Protein AF-A0A9W8N4B7-F1 (afdb_monomer)

Sequence (100 aa):
MTPFAGEGVNLALSDALDLAHAIIQAWDVTIATDSKDQPDDKRRMFKRTLDPLIQHTEKDMIARAEEPAQEAWDNLQVFIGEDAAKKAAVLYQGWYPQPV

Mean predicted aligned error: 6.84 Å

Secondary structure (DSSP, 8-state):
--GGG-THHHHHHHHHHHHHHHHHHHHHHHHHS-TTS-HHHHHHHHHHHHHHHHHHHHHHHHHHHHHHHHHHHHHHHHHTSTTHHHHHHHHHHTTSPPP-

Radius of gyration: 23.15 Å; Cα contacts (8 Å, |Δi|>4): 52; chains: 1; bounding box: 60×27×55 Å

Structure (mmCIF, N/CA/C/O backbone):
data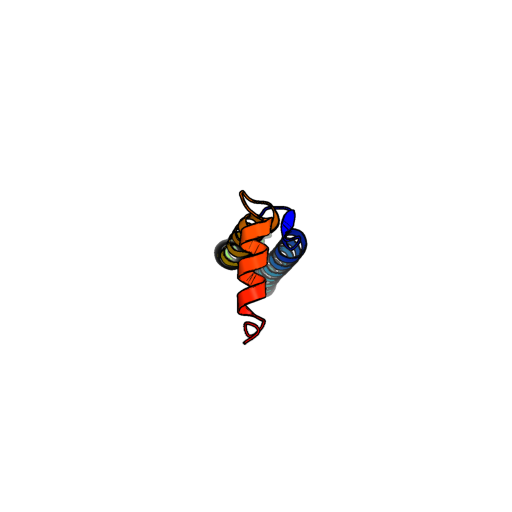_AF-A0A9W8N4B7-F1
#
_entry.id   AF-A0A9W8N4B7-F1
#
loop_
_atom_site.group_PDB
_atom_site.id
_atom_site.type_symbol
_atom_site.label_atom_id
_atom_site.label_alt_id
_atom_site.label_comp_id
_atom_site.label_asym_id
_atom_site.label_entity_id
_atom_site.label_seq_id
_atom_site.pdbx_PDB_ins_code
_atom_site.Cartn_x
_atom_site.Cartn_y
_atom_site.Cartn_z
_atom_site.occupancy
_atom_site.B_iso_or_equiv
_atom_site.auth_seq_id
_atom_site.auth_comp_id
_atom_site.auth_asym_id
_atom_site.auth_atom_id
_atom_site.pdbx_PDB_model_num
ATOM 1 N N . MET A 1 1 ? -4.758 4.174 7.940 1.00 67.75 1 MET A N 1
ATOM 2 C CA . MET A 1 1 ? -5.420 3.222 8.860 1.00 67.75 1 MET A CA 1
ATOM 3 C C . MET A 1 1 ? -5.037 3.519 10.298 1.00 67.75 1 MET A C 1
ATOM 5 O O . MET A 1 1 ? -3.910 3.943 10.538 1.00 67.75 1 MET A O 1
ATOM 9 N N . THR A 1 2 ? -5.951 3.317 11.246 1.00 69.38 2 THR A N 1
ATOM 10 C CA . THR A 1 2 ? -5.652 3.437 12.682 1.00 69.38 2 THR A CA 1
ATOM 11 C C . THR A 1 2 ? -4.879 2.207 13.176 1.00 69.38 2 THR A C 1
ATOM 13 O O . THR A 1 2 ? -5.182 1.103 12.724 1.00 69.38 2 THR A O 1
ATOM 16 N N . PRO A 1 3 ? -3.945 2.340 14.138 1.00 71.00 3 PRO A N 1
ATOM 17 C CA . PRO A 1 3 ? -3.156 1.209 14.646 1.00 71.00 3 PRO A CA 1
ATOM 18 C C . PRO A 1 3 ? -4.001 0.135 15.353 1.00 71.00 3 PRO A C 1
ATOM 20 O O . PRO A 1 3 ? -3.509 -0.960 15.588 1.00 71.00 3 PRO A O 1
ATOM 23 N N . PHE A 1 4 ? -5.268 0.435 15.656 1.00 70.88 4 PHE A N 1
ATOM 24 C CA . PHE A 1 4 ? -6.215 -0.459 16.319 1.00 70.88 4 PHE A CA 1
ATOM 25 C C . PHE A 1 4 ? -6.410 -1.812 15.612 1.00 70.88 4 PHE A C 1
ATOM 27 O O . PHE A 1 4 ? -6.433 -2.834 16.287 1.00 70.88 4 PHE A O 1
ATOM 34 N N . ALA A 1 5 ? -6.501 -1.834 14.277 1.00 71.06 5 ALA A N 1
ATOM 35 C CA . ALA A 1 5 ? -6.682 -3.075 13.514 1.00 71.06 5 ALA A CA 1
ATOM 36 C C . ALA A 1 5 ? -5.360 -3.788 13.173 1.00 71.06 5 ALA A C 1
ATOM 38 O O . ALA A 1 5 ? -5.366 -4.947 12.787 1.00 71.06 5 ALA A O 1
ATOM 39 N N . GLY A 1 6 ? -4.211 -3.120 13.328 1.00 70.31 6 GLY A N 1
ATOM 40 C CA . GLY A 1 6 ? -2.892 -3.761 13.248 1.00 70.31 6 GLY A CA 1
ATOM 41 C C . GLY A 1 6 ? -2.391 -4.188 11.858 1.00 70.31 6 GLY A C 1
ATOM 42 O O . GLY A 1 6 ? -1.233 -4.576 11.748 1.00 70.31 6 GLY A O 1
ATOM 43 N N . GLU A 1 7 ? -3.175 -4.065 10.784 1.00 85.56 7 GLU A N 1
ATOM 44 C CA . GLU A 1 7 ? -2.793 -4.609 9.463 1.00 85.56 7 GLU A CA 1
ATOM 45 C C . GLU A 1 7 ? -1.941 -3.676 8.585 1.00 85.56 7 GLU A C 1
ATOM 47 O O . GLU A 1 7 ? -1.540 -4.036 7.480 1.00 85.56 7 GLU A O 1
ATOM 52 N N . GLY A 1 8 ? -1.612 -2.473 9.065 1.00 89.75 8 GLY A N 1
ATOM 53 C CA . GLY A 1 8 ? -0.886 -1.477 8.266 1.00 89.75 8 GLY A CA 1
ATOM 54 C C . GLY A 1 8 ? 0.497 -1.941 7.791 1.00 89.75 8 GLY A C 1
ATOM 55 O O . GLY A 1 8 ? 0.902 -1.611 6.680 1.00 89.75 8 GLY A O 1
ATOM 56 N N . VAL A 1 9 ? 1.208 -2.735 8.600 1.00 92.06 9 VAL A N 1
ATOM 57 C CA . VAL A 1 9 ? 2.507 -3.309 8.205 1.00 92.06 9 VAL A CA 1
ATOM 58 C C . VAL A 1 9 ? 2.328 -4.341 7.093 1.00 92.06 9 VAL A C 1
ATOM 60 O O . VAL A 1 9 ? 3.117 -4.364 6.153 1.00 92.06 9 VAL A O 1
ATOM 63 N N . ASN A 1 10 ? 1.280 -5.159 7.167 1.00 92.06 10 ASN A N 1
ATOM 64 C CA . ASN A 1 10 ? 1.008 -6.189 6.170 1.00 92.06 10 ASN A CA 1
ATOM 65 C C . ASN A 1 10 ? 0.684 -5.557 4.813 1.00 92.06 10 ASN A C 1
ATOM 67 O O . ASN A 1 10 ? 1.246 -5.979 3.803 1.00 92.06 10 ASN A O 1
ATOM 71 N N . LEU A 1 11 ? -0.146 -4.506 4.798 1.00 93.19 11 LEU A N 1
ATOM 72 C CA . LEU A 1 11 ? -0.423 -3.752 3.573 1.00 93.19 11 LEU A CA 1
ATOM 73 C C . LEU A 1 11 ? 0.853 -3.128 3.002 1.00 93.19 11 LEU A C 1
ATOM 75 O O . LEU A 1 11 ? 1.153 -3.333 1.832 1.00 93.19 11 LEU A O 1
ATOM 79 N N . ALA A 1 12 ? 1.667 -2.480 3.841 1.00 93.25 12 ALA A N 1
ATOM 80 C CA . ALA A 1 12 ? 2.919 -1.872 3.393 1.00 93.25 12 ALA A CA 1
ATOM 81 C C . ALA A 1 12 ? 3.907 -2.894 2.797 1.00 93.25 12 ALA A C 1
ATOM 83 O O . ALA A 1 12 ? 4.604 -2.590 1.829 1.00 93.25 12 ALA A O 1
ATOM 84 N N . LEU A 1 13 ? 3.971 -4.112 3.348 1.00 96.19 13 LEU A N 1
ATOM 85 C CA . LEU A 1 13 ? 4.777 -5.198 2.781 1.00 96.19 13 LEU A CA 1
ATOM 86 C C . LEU A 1 13 ? 4.227 -5.680 1.432 1.00 96.19 13 LEU A C 1
ATOM 88 O O . LEU A 1 13 ? 5.014 -5.972 0.532 1.00 96.19 13 LEU A O 1
ATOM 92 N N . SER A 1 14 ? 2.901 -5.730 1.274 1.00 95.31 14 SER A N 1
ATOM 93 C CA . SER A 1 14 ? 2.264 -6.039 -0.011 1.00 95.31 14 SER A CA 1
ATOM 94 C C . SER A 1 14 ? 2.57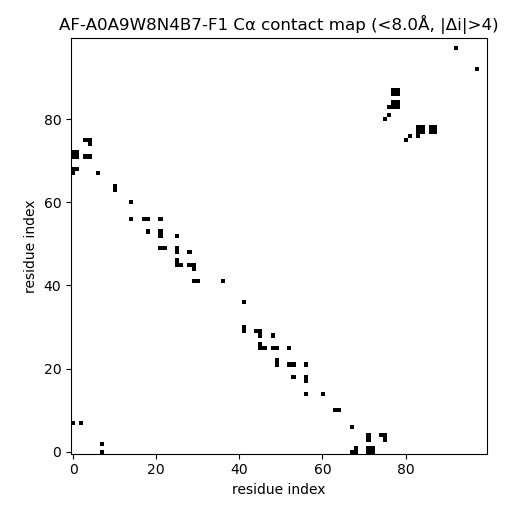4 -4.970 -1.061 1.00 95.31 14 SER A C 1
ATOM 96 O O . SER A 1 14 ? 2.947 -5.305 -2.181 1.00 95.31 14 SER A O 1
ATOM 98 N N . ASP A 1 15 ? 2.489 -3.691 -0.697 1.00 96.06 15 ASP A N 1
ATOM 99 C CA . ASP A 1 15 ? 2.763 -2.583 -1.616 1.00 96.06 15 ASP A CA 1
ATOM 100 C C . ASP A 1 15 ? 4.242 -2.544 -2.031 1.00 96.06 15 ASP A C 1
ATOM 102 O O . ASP A 1 15 ? 4.570 -2.295 -3.193 1.00 96.06 15 ASP A O 1
ATOM 106 N N . ALA A 1 16 ? 5.152 -2.861 -1.103 1.00 97.50 16 ALA A N 1
ATOM 107 C CA . ALA A 1 16 ? 6.574 -2.995 -1.403 1.00 97.50 16 ALA A CA 1
ATOM 108 C C . ALA A 1 16 ? 6.858 -4.138 -2.393 1.00 97.50 16 ALA A C 1
ATOM 110 O O . ALA A 1 16 ? 7.718 -3.989 -3.265 1.00 97.50 16 ALA A O 1
ATOM 111 N N . LEU A 1 17 ? 6.142 -5.262 -2.276 1.00 97.81 17 LEU A N 1
ATOM 112 C CA . LEU A 1 17 ? 6.261 -6.388 -3.202 1.00 97.81 17 LEU A CA 1
ATOM 113 C C . LEU A 1 17 ? 5.773 -6.015 -4.608 1.00 97.81 17 LEU A C 1
ATOM 115 O O . LEU A 1 17 ? 6.477 -6.273 -5.585 1.00 97.81 17 LEU A O 1
ATOM 119 N N . ASP A 1 18 ? 4.617 -5.362 -4.713 1.00 97.69 18 ASP A N 1
ATOM 120 C CA . ASP A 1 18 ? 4.052 -4.955 -6.003 1.00 97.69 18 ASP A CA 1
ATOM 121 C C . ASP A 1 18 ? 4.945 -3.924 -6.709 1.00 97.69 18 ASP A C 1
ATOM 123 O O . ASP A 1 18 ? 5.217 -4.042 -7.908 1.00 97.69 18 ASP A O 1
ATOM 127 N N . LEU A 1 19 ? 5.499 -2.966 -5.959 1.00 98.12 19 LEU A N 1
ATOM 128 C CA . LEU A 1 19 ? 6.473 -2.015 -6.491 1.00 98.12 19 LEU A CA 1
ATOM 129 C C . LEU A 1 19 ? 7.762 -2.711 -6.956 1.00 98.12 19 LEU A C 1
ATOM 131 O O . LEU A 1 19 ? 8.304 -2.372 -8.011 1.00 98.12 19 LEU A O 1
ATOM 135 N N . ALA A 1 20 ? 8.262 -3.693 -6.200 1.00 98.38 20 ALA A N 1
ATOM 136 C CA . ALA A 1 20 ? 9.442 -4.456 -6.595 1.00 98.38 20 ALA A CA 1
ATOM 137 C C . ALA A 1 20 ? 9.207 -5.213 -7.913 1.00 98.38 20 ALA A C 1
ATOM 139 O O . ALA A 1 20 ? 10.065 -5.176 -8.797 1.00 98.38 20 ALA A O 1
ATOM 140 N N . HIS A 1 21 ? 8.035 -5.831 -8.086 1.00 98.38 21 HIS A N 1
ATOM 141 C CA . HIS A 1 21 ? 7.659 -6.477 -9.345 1.00 98.38 21 HIS A CA 1
ATOM 142 C C . HIS A 1 21 ? 7.591 -5.485 -10.513 1.00 98.38 21 HIS A C 1
ATOM 144 O O . HIS A 1 21 ? 8.136 -5.777 -11.577 1.00 98.38 21 HIS A O 1
ATOM 150 N N . ALA A 1 22 ? 7.010 -4.297 -10.315 1.00 98.19 22 ALA A N 1
ATOM 151 C CA . ALA A 1 22 ? 6.972 -3.249 -11.338 1.00 98.19 22 ALA A CA 1
ATOM 152 C C . ALA A 1 22 ? 8.382 -2.808 -11.778 1.00 98.19 22 ALA A C 1
ATOM 154 O O . ALA A 1 22 ? 8.648 -2.635 -12.971 1.00 98.19 22 ALA A O 1
ATOM 155 N N . ILE A 1 23 ? 9.313 -2.669 -10.826 1.00 98.12 23 ILE A N 1
ATOM 156 C CA . ILE A 1 23 ? 10.714 -2.324 -11.108 1.00 98.12 23 ILE A CA 1
ATOM 157 C C . ILE A 1 23 ? 11.407 -3.437 -11.899 1.00 98.12 23 ILE A C 1
ATOM 159 O O . ILE A 1 23 ? 12.069 -3.143 -12.896 1.00 98.12 23 ILE A O 1
ATOM 163 N N . ILE A 1 24 ? 11.252 -4.697 -11.480 1.00 98.06 24 ILE A N 1
ATOM 164 C CA . ILE A 1 24 ? 11.839 -5.858 -12.167 1.00 98.06 24 ILE A CA 1
ATOM 165 C C . ILE A 1 24 ? 11.303 -5.949 -13.597 1.00 98.06 24 ILE A C 1
ATOM 167 O O . ILE A 1 24 ? 12.082 -6.048 -14.539 1.00 98.06 24 ILE A O 1
ATOM 171 N N . GLN A 1 25 ? 9.992 -5.804 -13.784 1.00 97.12 25 GLN A N 1
ATOM 172 C CA . GLN A 1 25 ? 9.372 -5.844 -15.105 1.00 97.12 25 GLN A CA 1
ATOM 173 C C . GLN A 1 25 ? 9.890 -4.727 -16.025 1.00 97.12 25 GLN A C 1
ATOM 175 O O . GLN A 1 25 ? 10.217 -4.979 -17.186 1.00 97.12 25 GLN A O 1
ATOM 180 N N . ALA A 1 26 ? 10.006 -3.492 -15.523 1.00 96.69 26 ALA A N 1
ATOM 181 C CA . ALA A 1 26 ? 10.586 -2.393 -16.294 1.00 96.69 26 ALA A CA 1
ATOM 182 C C . ALA A 1 26 ? 12.060 -2.648 -16.644 1.00 96.69 26 ALA A C 1
ATOM 184 O O . ALA A 1 26 ? 12.524 -2.280 -17.730 1.00 96.69 26 ALA A O 1
ATOM 185 N N . TRP A 1 27 ? 12.801 -3.277 -15.731 1.00 95.56 27 TRP A N 1
ATOM 186 C CA . TRP A 1 27 ? 14.196 -3.640 -15.936 1.00 95.56 27 TRP A CA 1
ATOM 187 C C . TRP A 1 27 ? 14.357 -4.716 -17.011 1.00 95.56 27 TRP A C 1
ATOM 189 O O . TRP A 1 27 ? 15.157 -4.520 -17.925 1.00 95.56 27 TRP A O 1
ATOM 199 N N . ASP A 1 28 ? 13.558 -5.781 -16.967 1.00 94.75 28 ASP A N 1
ATOM 200 C CA . ASP A 1 28 ? 13.597 -6.884 -17.934 1.00 94.75 28 ASP A CA 1
ATOM 201 C C . ASP A 1 28 ? 13.360 -6.393 -19.366 1.00 94.75 28 ASP A C 1
ATOM 203 O O . ASP A 1 28 ? 14.107 -6.741 -20.283 1.00 94.75 28 ASP A O 1
ATOM 207 N N . VAL A 1 29 ? 12.388 -5.494 -19.555 1.00 91.12 29 VAL A N 1
ATOM 208 C CA . VAL A 1 29 ? 12.160 -4.826 -20.847 1.00 91.12 29 VAL A CA 1
ATOM 209 C C . VAL A 1 29 ? 13.374 -3.993 -21.260 1.00 91.12 29 VAL A C 1
ATOM 211 O O . VAL A 1 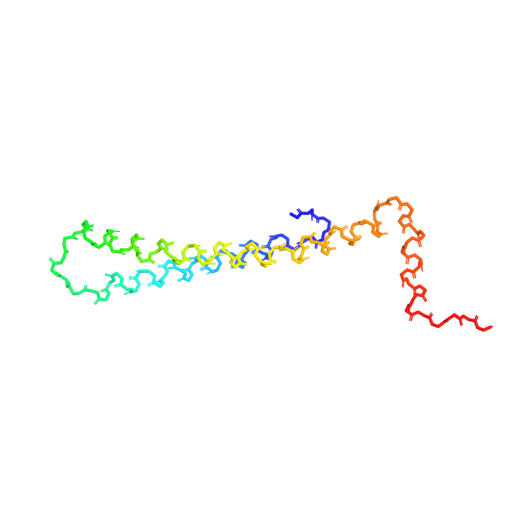29 ? 13.758 -3.985 -22.426 1.00 91.12 29 VAL A O 1
ATOM 214 N N . THR A 1 30 ? 14.003 -3.302 -20.310 1.00 90.19 30 THR A N 1
ATOM 215 C CA . THR A 1 30 ? 15.132 -2.407 -20.589 1.00 90.19 30 THR A CA 1
ATOM 216 C C . THR A 1 30 ? 16.387 -3.162 -21.030 1.00 90.19 30 THR A C 1
ATOM 218 O O . THR A 1 30 ? 17.136 -2.675 -21.880 1.00 90.19 30 THR A O 1
ATOM 221 N N . ILE A 1 31 ? 16.645 -4.336 -20.454 1.00 87.19 31 ILE A N 1
ATOM 222 C CA . ILE A 1 31 ? 17.835 -5.138 -20.769 1.00 87.19 31 ILE A CA 1
ATOM 223 C C . ILE A 1 31 ? 17.643 -6.055 -21.979 1.00 87.19 31 ILE A C 1
ATOM 225 O O . ILE A 1 31 ? 18.637 -6.437 -22.593 1.00 87.19 31 ILE A O 1
ATOM 229 N N . ALA A 1 32 ? 16.397 -6.389 -22.333 1.00 84.50 32 ALA A N 1
ATOM 230 C CA . ALA A 1 32 ? 16.077 -7.199 -23.507 1.00 84.50 32 ALA A CA 1
ATOM 231 C C . ALA A 1 32 ? 16.282 -6.451 -24.840 1.00 84.50 32 ALA A C 1
ATOM 233 O O . ALA A 1 32 ? 16.391 -7.087 -25.889 1.00 84.50 32 ALA A O 1
ATOM 234 N N . THR A 1 33 ? 16.346 -5.117 -24.819 1.00 77.62 33 THR A N 1
ATOM 235 C CA . THR A 1 33 ? 16.566 -4.290 -26.014 1.00 77.62 33 THR A CA 1
ATOM 236 C C . THR A 1 33 ? 18.045 -4.295 -26.425 1.00 77.62 33 THR A C 1
ATOM 238 O O . THR A 1 33 ? 18.940 -4.067 -25.605 1.00 77.62 33 THR A O 1
ATOM 241 N N . ASP A 1 34 ? 18.305 -4.581 -27.704 1.00 70.19 34 ASP A N 1
ATOM 242 C CA . ASP A 1 34 ? 19.635 -4.908 -28.230 1.00 70.19 34 ASP A CA 1
ATOM 243 C C . ASP A 1 34 ? 20.655 -3.748 -28.132 1.00 70.19 34 ASP A C 1
ATOM 245 O O . ASP A 1 34 ? 20.343 -2.563 -28.243 1.00 70.19 34 ASP A O 1
ATOM 249 N N . SER A 1 35 ? 21.918 -4.100 -27.897 1.00 58.47 35 SER A N 1
ATOM 250 C CA . SER A 1 35 ? 22.910 -3.281 -27.177 1.00 58.47 35 SER A CA 1
ATOM 251 C C . SER A 1 35 ? 23.673 -2.235 -28.008 1.00 58.47 35 SER A C 1
ATOM 253 O O . SER A 1 35 ? 24.870 -2.034 -27.799 1.00 58.47 35 SER A O 1
ATOM 255 N N . LYS A 1 36 ? 23.006 -1.531 -28.928 1.00 65.25 36 LYS A N 1
ATOM 256 C CA . LYS A 1 36 ? 23.593 -0.356 -29.616 1.00 65.25 36 LYS A CA 1
ATOM 257 C C . LYS A 1 36 ? 23.179 0.989 -29.012 1.00 65.25 36 LYS A C 1
ATOM 259 O O . LYS A 1 36 ? 23.737 2.018 -29.388 1.00 65.25 36 LYS A O 1
ATOM 264 N N . ASP A 1 37 ? 22.247 0.962 -28.068 1.00 61.06 37 ASP A N 1
ATOM 265 C CA . ASP A 1 37 ? 21.672 2.151 -27.449 1.00 61.06 37 ASP A CA 1
ATOM 266 C C . ASP A 1 37 ? 22.590 2.735 -26.365 1.00 61.06 37 ASP A C 1
ATOM 268 O O . ASP A 1 37 ? 23.161 2.013 -25.539 1.00 61.06 37 ASP A O 1
ATOM 272 N N . GLN A 1 38 ? 22.741 4.062 -26.368 1.00 70.75 38 GLN A N 1
ATOM 273 C CA . GLN A 1 38 ? 23.566 4.780 -25.396 1.00 70.75 38 GLN A CA 1
ATOM 274 C C . GLN A 1 38 ? 22.984 4.622 -23.974 1.00 70.75 38 GLN A C 1
ATOM 276 O O . GLN A 1 38 ? 21.782 4.398 -23.815 1.00 70.75 38 GLN A O 1
ATOM 281 N N . PRO A 1 39 ? 23.787 4.781 -22.903 1.00 73.25 39 PRO A N 1
ATOM 282 C CA . PRO A 1 39 ? 23.299 4.678 -21.520 1.00 73.25 39 PRO A CA 1
ATOM 283 C C . PRO A 1 39 ? 22.059 5.546 -21.221 1.00 73.25 39 PRO A C 1
ATOM 285 O O . PRO A 1 39 ? 21.164 5.127 -20.484 1.00 73.25 39 PRO A O 1
ATOM 288 N N . ASP A 1 40 ? 21.967 6.724 -21.844 1.00 81.62 40 ASP A N 1
ATOM 289 C CA . ASP A 1 40 ? 20.823 7.632 -21.711 1.00 81.62 40 ASP A CA 1
ATOM 290 C C . ASP A 1 40 ? 19.533 7.089 -22.345 1.00 81.62 40 ASP A C 1
ATOM 292 O O . ASP A 1 40 ? 18.438 7.378 -21.855 1.00 81.62 40 ASP A O 1
ATOM 296 N N . ASP A 1 41 ? 19.636 6.272 -23.394 1.00 85.25 41 ASP A N 1
ATOM 297 C CA . ASP A 1 41 ? 18.488 5.638 -24.049 1.00 85.25 41 ASP A CA 1
ATOM 298 C C . ASP A 1 41 ? 17.892 4.540 -23.170 1.00 85.25 41 ASP A C 1
ATOM 300 O O . ASP A 1 41 ? 16.676 4.504 -22.972 1.00 85.25 41 ASP A O 1
ATOM 304 N N . LYS A 1 42 ? 18.741 3.723 -22.531 1.00 85.94 42 LYS A N 1
ATOM 305 C CA . LYS A 1 42 ? 18.291 2.708 -21.566 1.00 85.94 42 LYS A CA 1
ATOM 306 C C . LYS A 1 42 ? 17.610 3.343 -20.358 1.00 85.94 42 LYS A C 1
ATOM 308 O O . LYS A 1 42 ? 16.550 2.885 -19.942 1.00 85.94 42 LYS A O 1
ATOM 313 N N . ARG A 1 43 ? 18.152 4.451 -19.835 1.00 88.88 43 ARG A N 1
ATOM 314 C CA . ARG A 1 43 ? 17.517 5.198 -18.737 1.00 88.88 43 ARG A CA 1
ATOM 315 C C . ARG A 1 43 ? 16.152 5.763 -19.142 1.00 88.88 43 ARG A C 1
ATOM 317 O O . ARG A 1 43 ? 15.199 5.665 -18.368 1.00 88.88 43 ARG A O 1
ATOM 324 N N . ARG A 1 44 ? 16.042 6.352 -20.340 1.00 90.81 44 ARG A N 1
ATOM 325 C CA . ARG A 1 44 ? 14.765 6.865 -20.868 1.00 90.81 44 ARG A CA 1
ATOM 326 C C . ARG A 1 44 ? 13.744 5.749 -21.071 1.00 90.81 44 ARG A C 1
ATOM 328 O O . ARG A 1 44 ? 12.587 5.924 -20.696 1.00 90.81 44 ARG A O 1
ATOM 335 N N . MET A 1 45 ? 14.164 4.616 -21.627 1.00 90.62 45 MET A N 1
ATOM 336 C CA . MET A 1 45 ? 13.309 3.451 -21.848 1.00 90.62 45 MET A CA 1
ATOM 337 C C . MET A 1 45 ? 12.823 2.841 -20.532 1.00 90.62 45 MET A C 1
ATOM 339 O O . MET A 1 45 ? 11.623 2.609 -20.392 1.00 90.62 45 MET A O 1
ATOM 343 N N . PHE A 1 46 ? 13.715 2.659 -19.556 1.00 94.50 46 PHE A N 1
ATOM 344 C CA . PHE A 1 46 ? 13.348 2.189 -18.223 1.00 94.50 46 PHE A CA 1
ATOM 345 C C . PHE A 1 46 ? 12.283 3.086 -17.607 1.00 94.50 46 PHE A C 1
ATOM 347 O O . PHE A 1 46 ? 11.220 2.606 -17.232 1.00 94.50 46 PHE A O 1
ATOM 354 N N . LYS A 1 47 ? 12.520 4.405 -17.588 1.00 95.62 47 LYS A N 1
ATOM 355 C CA . LYS A 1 47 ? 11.552 5.359 -17.040 1.00 95.62 47 LYS A CA 1
ATOM 356 C C . LYS A 1 47 ? 10.209 5.284 -17.773 1.00 95.62 47 LYS A C 1
ATOM 358 O O . LYS A 1 47 ? 9.171 5.199 -17.132 1.00 95.62 47 LYS A O 1
ATOM 363 N N . ARG A 1 48 ? 10.225 5.267 -19.110 1.00 95.12 48 ARG A N 1
ATOM 364 C CA . ARG A 1 48 ? 9.009 5.178 -19.933 1.00 95.12 48 ARG A CA 1
ATOM 365 C C . ARG A 1 48 ? 8.223 3.886 -19.684 1.00 95.12 48 ARG A C 1
ATOM 367 O O . ARG A 1 48 ? 7.003 3.902 -19.800 1.00 95.12 48 ARG A O 1
ATOM 374 N N . THR A 1 49 ? 8.914 2.793 -19.376 1.00 95.88 49 THR A N 1
ATOM 375 C CA . THR A 1 49 ? 8.294 1.497 -19.068 1.00 95.88 49 THR A CA 1
ATOM 376 C C . THR A 1 49 ? 7.777 1.455 -17.632 1.00 95.88 49 THR A C 1
ATOM 378 O O . THR A 1 49 ? 6.695 0.937 -17.388 1.00 95.88 49 THR A O 1
ATOM 381 N N . LEU A 1 50 ? 8.517 2.043 -16.690 1.00 98.00 50 LEU A N 1
ATOM 382 C CA . LEU A 1 50 ? 8.173 2.066 -15.273 1.00 98.00 50 LEU A CA 1
ATOM 383 C C . LEU A 1 50 ? 6.996 3.000 -14.962 1.00 98.00 50 LEU A C 1
ATOM 385 O O . LEU A 1 50 ? 6.152 2.641 -14.150 1.00 98.00 50 LEU A O 1
ATOM 389 N N . ASP A 1 51 ? 6.916 4.171 -15.604 1.00 97.88 51 ASP A N 1
ATOM 390 C CA . ASP A 1 51 ? 5.874 5.177 -15.344 1.00 97.88 51 ASP A CA 1
ATOM 391 C C . ASP A 1 51 ? 4.435 4.585 -15.355 1.00 97.88 51 ASP A C 1
ATOM 393 O O . ASP A 1 51 ? 3.712 4.783 -14.376 1.00 97.88 51 ASP A O 1
ATOM 397 N N . PRO A 1 52 ? 3.982 3.831 -16.383 1.00 97.69 52 PRO A N 1
ATOM 398 C CA . PRO A 1 52 ? 2.648 3.222 -16.366 1.00 97.69 52 PRO A CA 1
ATOM 399 C C . PRO A 1 52 ? 2.503 2.069 -15.360 1.00 97.69 52 PRO A C 1
ATOM 401 O O . PRO A 1 52 ? 1.397 1.836 -14.876 1.00 97.69 52 PRO A O 1
ATOM 404 N N . LEU A 1 53 ? 3.587 1.357 -15.029 1.00 98.12 53 LEU A N 1
ATOM 405 C CA . LEU A 1 53 ? 3.556 0.281 -14.032 1.00 98.12 53 LEU A CA 1
ATOM 406 C C . LEU A 1 53 ? 3.359 0.846 -12.624 1.00 98.12 53 LEU A C 1
ATOM 408 O O . LEU A 1 53 ? 2.518 0.344 -11.889 1.00 98.12 53 LEU A O 1
ATOM 412 N N . ILE A 1 54 ? 4.040 1.947 -12.289 1.00 97.75 54 ILE A N 1
ATOM 413 C CA . ILE A 1 54 ? 3.827 2.665 -11.024 1.00 97.75 54 ILE A CA 1
ATOM 414 C C . ILE A 1 54 ? 2.376 3.130 -10.914 1.00 97.75 54 ILE A C 1
ATOM 416 O O . ILE A 1 54 ? 1.745 2.899 -9.890 1.00 97.75 54 ILE A O 1
ATOM 420 N N . GLN A 1 55 ? 1.815 3.725 -11.972 1.00 97.31 55 GLN A N 1
ATOM 421 C CA . GLN A 1 55 ? 0.414 4.163 -11.955 1.00 97.31 55 GLN A CA 1
ATOM 422 C C . GLN A 1 55 ? -0.563 3.010 -11.706 1.00 97.31 55 GLN A C 1
ATOM 424 O O 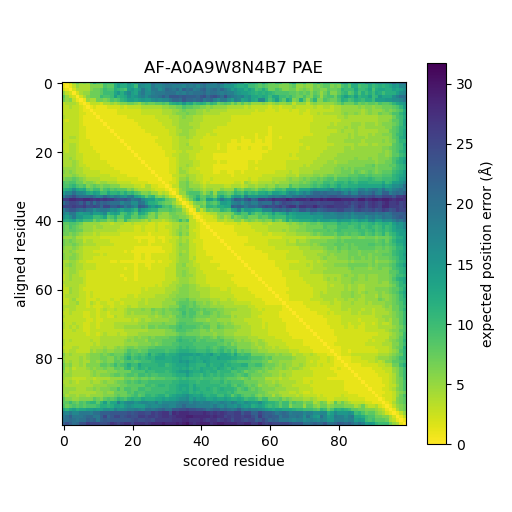. GLN A 1 55 ? -1.627 3.219 -11.126 1.00 97.31 55 GLN A O 1
ATOM 429 N N . HIS A 1 56 ? -0.240 1.806 -12.177 1.00 96.75 56 HIS A N 1
ATOM 430 C CA . HIS A 1 56 ? -1.041 0.624 -11.891 1.00 96.75 56 HIS A CA 1
ATOM 431 C C . HIS A 1 56 ? -0.883 0.188 -10.432 1.00 96.75 56 HIS A C 1
ATOM 433 O O . HIS A 1 56 ? -1.893 0.043 -9.748 1.00 96.75 56 HIS A O 1
ATOM 439 N N . THR A 1 57 ? 0.354 0.082 -9.938 1.00 96.38 57 THR A N 1
ATOM 440 C CA . THR A 1 57 ? 0.645 -0.248 -8.537 1.00 96.38 57 THR A CA 1
ATOM 441 C C . THR A 1 57 ? -0.029 0.727 -7.569 1.00 96.38 57 THR A C 1
ATOM 443 O O . THR A 1 57 ? -0.605 0.300 -6.576 1.00 96.38 57 THR A O 1
ATOM 446 N N . GLU A 1 58 ? -0.022 2.031 -7.859 1.00 96.31 58 GLU A N 1
ATOM 447 C CA . GLU A 1 58 ? -0.682 3.049 -7.032 1.00 96.31 58 GLU A CA 1
ATOM 448 C C . GLU A 1 58 ? -2.202 2.857 -6.973 1.00 96.31 58 GLU A C 1
ATOM 450 O O . GLU A 1 58 ? -2.802 3.003 -5.907 1.00 96.31 58 GLU A O 1
ATOM 455 N N . LYS A 1 59 ? -2.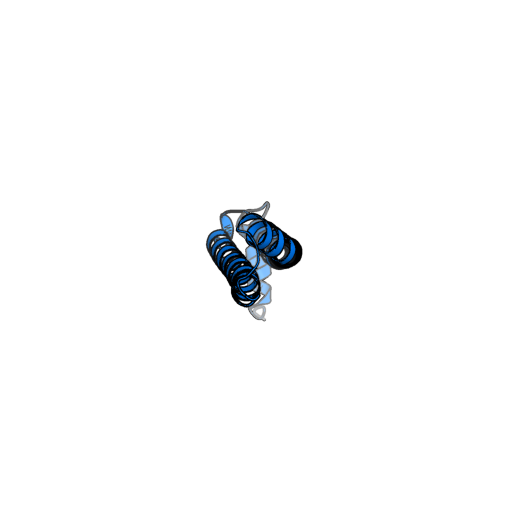838 2.511 -8.099 1.00 96.69 59 LYS A N 1
ATOM 456 C CA . LYS A 1 59 ? -4.280 2.225 -8.131 1.00 96.69 59 LYS A CA 1
ATOM 457 C C . LYS A 1 59 ? -4.621 0.998 -7.296 1.00 96.69 59 LYS A C 1
ATOM 459 O O . LYS A 1 59 ? -5.572 1.049 -6.520 1.00 96.69 59 LYS A O 1
ATOM 464 N N . ASP A 1 60 ? -3.835 -0.063 -7.436 1.00 95.12 60 ASP A N 1
ATOM 465 C CA . ASP A 1 60 ? -4.057 -1.317 -6.719 1.00 95.12 60 ASP A CA 1
ATOM 466 C C . ASP A 1 60 ? -3.818 -1.137 -5.213 1.00 95.12 60 ASP A C 1
ATOM 468 O O . ASP A 1 60 ? -4.617 -1.605 -4.404 1.00 95.12 60 ASP A O 1
ATOM 472 N N . MET A 1 61 ? -2.785 -0.375 -4.832 1.00 94.62 61 MET A N 1
ATOM 473 C CA . MET A 1 61 ? -2.509 0.020 -3.446 1.00 94.62 61 MET A CA 1
ATOM 474 C C . MET A 1 61 ? -3.698 0.759 -2.822 1.00 94.62 61 MET A C 1
ATOM 476 O O . MET A 1 61 ? -4.124 0.421 -1.718 1.00 94.62 61 MET A O 1
ATOM 480 N N . ILE A 1 62 ? -4.252 1.762 -3.514 1.00 92.25 62 ILE A N 1
ATOM 481 C CA . ILE A 1 62 ? -5.392 2.540 -3.005 1.00 92.25 62 ILE A CA 1
ATOM 482 C C . ILE A 1 62 ? -6.626 1.649 -2.852 1.00 92.25 62 ILE A C 1
ATOM 484 O O . ILE A 1 62 ? -7.255 1.673 -1.796 1.00 92.25 62 ILE A O 1
ATOM 488 N N . ALA A 1 63 ? -6.944 0.847 -3.872 1.00 93.50 63 ALA A N 1
ATOM 489 C CA . ALA A 1 63 ? -8.097 -0.049 -3.843 1.00 93.50 63 ALA A CA 1
ATOM 490 C C . ALA A 1 63 ? -7.991 -1.072 -2.701 1.00 93.50 63 ALA A C 1
ATOM 492 O O . ALA A 1 63 ? -8.944 -1.281 -1.957 1.00 93.50 63 ALA A O 1
ATOM 493 N N . ARG A 1 64 ? -6.807 -1.665 -2.511 1.00 92.38 64 ARG A N 1
ATOM 494 C CA . ARG A 1 64 ? -6.542 -2.613 -1.425 1.00 92.38 64 ARG A CA 1
ATOM 495 C C . ARG A 1 64 ? -6.596 -1.966 -0.044 1.00 92.38 64 ARG A C 1
ATOM 497 O O . ARG A 1 64 ? -6.930 -2.648 0.914 1.00 92.38 64 ARG A O 1
ATOM 504 N N . ALA A 1 65 ? -6.245 -0.689 0.087 1.00 91.00 65 ALA A N 1
ATOM 505 C CA . ALA A 1 65 ? -6.254 0.002 1.373 1.00 91.00 65 ALA A CA 1
ATOM 506 C C . ALA A 1 65 ? -7.657 0.436 1.830 1.00 91.00 65 ALA A C 1
ATOM 508 O O . ALA A 1 65 ? -7.832 0.718 3.015 1.00 91.00 65 ALA A O 1
ATOM 509 N N . GLU A 1 66 ? -8.636 0.512 0.925 1.00 91.00 66 GLU A N 1
ATOM 510 C CA . GLU A 1 66 ? -9.974 1.042 1.208 1.00 91.00 66 GLU A CA 1
ATOM 511 C C . GLU A 1 66 ? -10.763 0.156 2.182 1.00 91.00 66 GLU A C 1
ATOM 513 O O . GLU A 1 66 ? -11.161 0.623 3.250 1.00 91.00 66 GLU A O 1
ATOM 518 N N . GLU A 1 67 ? -10.931 -1.126 1.853 1.00 89.88 67 GLU A N 1
ATOM 519 C CA . GLU A 1 67 ? -11.683 -2.081 2.678 1.00 89.88 67 GLU A CA 1
ATOM 520 C C . GLU A 1 67 ? -11.055 -2.262 4.074 1.00 89.88 67 GLU A C 1
ATOM 522 O O . GLU A 1 67 ? -11.746 -1.987 5.056 1.00 89.88 67 GLU A O 1
ATOM 527 N N . PRO A 1 68 ? -9.749 -2.565 4.226 1.00 89.31 68 PRO A N 1
ATOM 528 C CA . PRO A 1 68 ? -9.122 -2.676 5.542 1.00 89.31 68 PRO A CA 1
ATOM 529 C C . PRO A 1 68 ? -9.193 -1.379 6.355 1.00 89.31 68 PRO A C 1
ATOM 531 O O . PRO A 1 68 ? -9.301 -1.415 7.581 1.00 89.31 68 PRO A O 1
ATOM 534 N N . ALA A 1 69 ? -9.139 -0.207 5.706 1.00 89.06 69 ALA A N 1
ATOM 535 C CA . ALA A 1 69 ? -9.276 1.067 6.409 1.00 89.06 69 ALA A CA 1
ATOM 536 C C . ALA A 1 69 ? -10.694 1.268 6.948 1.00 89.06 69 ALA A C 1
ATOM 538 O O . ALA A 1 69 ? -10.845 1.750 8.076 1.00 89.06 69 ALA A O 1
ATOM 539 N N . GLN A 1 70 ? -11.701 0.898 6.157 1.00 90.69 70 GLN A N 1
ATOM 540 C CA . GLN A 1 70 ? -13.102 0.967 6.544 1.00 90.69 70 GLN A CA 1
ATOM 541 C C . GLN A 1 70 ? -13.411 -0.040 7.658 1.00 90.69 70 GLN A C 1
ATOM 543 O O . GLN A 1 70 ? -13.933 0.351 8.699 1.00 90.69 70 GLN A O 1
ATOM 548 N N . GLU A 1 71 ? -12.988 -1.296 7.516 1.00 89.69 71 GLU A N 1
ATOM 549 C CA . GLU A 1 71 ? -13.156 -2.322 8.550 1.00 89.69 71 GLU A CA 1
ATOM 550 C C . GLU A 1 71 ? -12.447 -1.944 9.852 1.00 89.69 71 GLU A C 1
ATOM 552 O O . GLU A 1 71 ? -13.007 -2.085 10.941 1.00 89.69 71 GLU A O 1
ATOM 557 N N . ALA A 1 72 ? -11.224 -1.410 9.768 1.00 90.31 72 ALA A N 1
ATOM 558 C CA . ALA A 1 72 ? -10.498 -0.932 10.938 1.00 90.31 72 ALA A CA 1
ATOM 559 C C . ALA A 1 72 ? -11.268 0.169 11.675 1.00 90.31 72 ALA A C 1
ATOM 561 O O . ALA A 1 72 ? -11.279 0.196 12.910 1.00 90.31 72 ALA A O 1
ATOM 562 N N . TRP A 1 73 ? -11.901 1.071 10.923 1.00 90.06 73 TRP A N 1
ATOM 563 C CA . TRP A 1 73 ? -12.723 2.133 11.481 1.00 90.06 73 TRP A CA 1
ATOM 564 C C . TRP A 1 73 ? -14.002 1.586 12.118 1.00 90.06 73 TRP A C 1
ATOM 566 O O . TRP A 1 73 ? -14.296 1.916 13.267 1.00 90.06 73 TRP A O 1
ATOM 576 N N . ASP A 1 74 ? -14.720 0.707 11.427 1.00 90.12 74 ASP A N 1
ATOM 577 C CA . ASP A 1 74 ? -15.975 0.130 11.911 1.00 90.12 74 ASP A CA 1
ATOM 578 C C . ASP A 1 74 ? -15.756 -0.723 13.166 1.00 90.12 74 ASP A C 1
ATOM 580 O O . ASP A 1 74 ? -16.460 -0.561 14.170 1.00 90.12 74 ASP A O 1
ATOM 584 N N . ASN A 1 75 ? -14.702 -1.541 13.178 1.00 90.38 75 ASN A N 1
ATOM 585 C CA . ASN A 1 75 ? -14.296 -2.306 14.354 1.00 90.38 75 ASN A CA 1
ATOM 586 C C . ASN A 1 75 ? -13.958 -1.378 15.529 1.00 90.38 75 ASN A C 1
ATOM 588 O O . ASN A 1 75 ? -14.385 -1.617 16.662 1.00 90.38 75 ASN A O 1
ATOM 592 N N . LEU A 1 76 ? -13.237 -0.281 15.279 1.00 90.88 76 LEU A N 1
ATOM 593 C CA . LEU A 1 76 ? -12.918 0.701 16.316 1.00 90.88 76 LEU A CA 1
ATOM 594 C C . LEU A 1 76 ? -14.192 1.300 16.925 1.00 90.88 76 LEU A C 1
ATOM 596 O O . LEU A 1 76 ? -14.285 1.426 18.149 1.00 90.88 76 LEU A O 1
ATOM 600 N N . GLN A 1 77 ? -15.197 1.623 16.106 1.00 90.94 77 GLN A N 1
ATOM 601 C CA . GLN A 1 77 ? -16.465 2.182 16.586 1.00 90.94 77 GLN A CA 1
ATOM 602 C C . GLN A 1 77 ? -17.269 1.214 17.460 1.00 90.94 77 GLN A C 1
ATOM 604 O O . GLN A 1 77 ? -17.987 1.663 18.361 1.00 90.94 77 GLN A O 1
ATOM 609 N N . VAL A 1 78 ? -17.157 -0.092 17.211 1.00 91.94 78 VAL A N 1
ATOM 610 C CA . VAL A 1 78 ? -17.819 -1.130 18.013 1.00 91.94 78 VAL A CA 1
ATOM 611 C C . VAL A 1 78 ? -17.106 -1.345 19.345 1.00 91.94 78 VAL A C 1
ATOM 613 O O . VAL A 1 78 ? -17.771 -1.440 20.374 1.00 91.94 78 VAL A O 1
ATOM 616 N N . PHE A 1 79 ? -15.772 -1.410 19.348 1.00 90.25 79 PHE A N 1
ATOM 617 C CA . PHE A 1 79 ? -15.011 -1.851 20.523 1.00 90.25 79 PHE A CA 1
ATOM 618 C C . PHE A 1 79 ? -14.449 -0.723 21.395 1.00 90.25 79 PHE A C 1
ATOM 620 O O . PHE A 1 79 ? -14.201 -0.947 22.579 1.00 90.25 79 PHE A O 1
ATOM 627 N N . ILE A 1 80 ? -14.246 0.475 20.844 1.00 89.50 80 ILE A N 1
ATOM 628 C CA . ILE A 1 80 ? -13.616 1.612 21.545 1.00 89.50 80 ILE A CA 1
ATOM 629 C C . ILE A 1 80 ? -14.465 2.895 21.468 1.00 89.50 80 ILE A C 1
ATOM 631 O O . ILE A 1 80 ? -14.269 3.810 22.265 1.00 89.50 80 ILE A O 1
ATOM 635 N N . GLY A 1 81 ? -15.427 2.971 20.545 1.00 89.44 81 GLY A N 1
ATOM 636 C CA . GLY A 1 81 ? -16.293 4.139 20.373 1.00 89.44 81 GLY A CA 1
ATOM 637 C C . GLY A 1 81 ? -17.278 4.397 21.522 1.00 89.44 81 GLY A C 1
ATOM 638 O O . GLY A 1 81 ? -17.343 3.688 22.528 1.00 89.44 81 GLY A O 1
ATOM 639 N N . GLU A 1 82 ? -18.111 5.424 21.355 1.00 94.38 82 GLU A N 1
ATOM 640 C CA . GLU A 1 82 ? -19.194 5.709 22.302 1.00 94.38 82 GLU A CA 1
ATOM 641 C C . GLU A 1 82 ? -20.145 4.512 22.432 1.00 94.38 82 GLU A C 1
ATOM 643 O O . GLU A 1 82 ? -20.466 3.854 21.438 1.00 94.38 82 GLU A O 1
ATOM 648 N N . ASP A 1 83 ? -20.586 4.222 23.660 1.00 95.06 83 ASP A N 1
ATOM 649 C CA . ASP A 1 83 ? -21.423 3.059 23.984 1.00 95.06 83 ASP A CA 1
ATOM 650 C C . ASP A 1 83 ? -20.830 1.702 23.532 1.00 95.06 83 ASP A C 1
ATOM 652 O O . ASP A 1 83 ? -21.572 0.732 23.356 1.00 95.06 83 ASP A O 1
ATOM 656 N N . ALA A 1 84 ? -19.500 1.592 23.384 1.00 94.38 84 ALA A N 1
ATOM 657 C CA . ALA A 1 84 ? -18.819 0.383 22.901 1.00 94.38 84 ALA A CA 1
ATOM 658 C C . ALA A 1 84 ? -19.277 -0.907 23.599 1.00 94.38 84 ALA A C 1
ATOM 660 O O . ALA A 1 84 ? -19.590 -1.895 22.942 1.00 94.38 84 ALA A O 1
ATOM 661 N N . ALA A 1 85 ? -19.416 -0.897 24.930 1.00 93.75 85 ALA A N 1
ATOM 662 C CA . ALA A 1 85 ? -19.885 -2.068 25.674 1.00 93.75 85 ALA A CA 1
ATOM 663 C C . ALA A 1 85 ? -21.282 -2.544 25.225 1.00 93.75 85 ALA A C 1
ATOM 665 O O . ALA A 1 85 ? -21.514 -3.746 25.100 1.00 93.75 85 ALA A O 1
ATOM 666 N N . LYS A 1 86 ? -22.206 -1.614 24.939 1.00 94.56 86 LYS A N 1
ATOM 667 C CA . LYS A 1 86 ? -23.545 -1.949 24.431 1.00 94.56 86 LYS A CA 1
ATOM 668 C C . LYS A 1 86 ? -23.470 -2.461 22.996 1.00 94.56 86 LYS A C 1
ATOM 670 O O . LYS A 1 86 ? -24.091 -3.471 22.687 1.00 94.56 86 LYS A O 1
ATOM 675 N N . LYS A 1 87 ? -22.696 -1.793 22.134 1.00 94.81 87 LYS A N 1
ATOM 676 C CA . LYS A 1 87 ? -22.506 -2.194 20.730 1.00 94.81 87 LYS A CA 1
ATOM 677 C C . LYS A 1 87 ? -21.907 -3.599 20.622 1.00 94.81 87 LYS A C 1
ATOM 679 O O . LYS A 1 87 ? -22.430 -4.426 19.882 1.00 94.81 87 LYS A O 1
ATOM 684 N N . ALA A 1 88 ? -20.882 -3.898 21.417 1.00 92.88 88 ALA A N 1
ATOM 685 C CA . ALA A 1 88 ? -20.286 -5.227 21.491 1.00 92.88 88 ALA A CA 1
ATOM 686 C C . ALA A 1 88 ? -21.282 -6.278 22.013 1.00 92.88 88 ALA A C 1
ATOM 688 O O . ALA A 1 88 ? -21.363 -7.372 21.460 1.00 92.88 88 ALA A O 1
ATOM 689 N N . ALA A 1 89 ? -22.088 -5.952 23.032 1.00 92.50 89 ALA A N 1
ATOM 690 C CA . ALA A 1 89 ? -23.127 -6.861 23.521 1.00 92.50 89 ALA A CA 1
ATOM 691 C C . ALA A 1 89 ? -24.166 -7.196 22.436 1.00 92.50 89 ALA A C 1
ATOM 693 O O . ALA A 1 89 ? -24.519 -8.363 22.281 1.00 92.50 89 ALA A O 1
ATOM 694 N N . VAL A 1 90 ? -24.605 -6.202 21.655 1.00 92.94 90 VAL A N 1
ATOM 695 C CA . VAL A 1 90 ? -25.517 -6.400 20.514 1.00 92.94 90 VAL A CA 1
ATOM 696 C C . VAL A 1 90 ? -24.883 -7.291 19.442 1.00 92.94 90 VAL A C 1
ATOM 698 O O . VAL A 1 90 ? -25.542 -8.210 18.959 1.00 92.94 90 VAL A O 1
ATOM 701 N N . LEU A 1 91 ? -23.605 -7.073 19.107 1.00 91.56 91 LEU A N 1
ATOM 702 C CA . LEU A 1 91 ? -22.872 -7.921 18.160 1.00 91.56 91 LEU A CA 1
ATOM 703 C C . LEU A 1 91 ? -22.882 -9.390 18.610 1.00 91.56 91 LEU A C 1
ATOM 705 O O . LEU A 1 91 ? -23.278 -10.269 17.847 1.00 91.56 91 LEU A O 1
ATOM 709 N N . TYR A 1 92 ? -22.510 -9.655 19.865 1.00 91.38 92 TYR A N 1
ATOM 710 C CA . TYR A 1 92 ? -22.463 -11.020 20.394 1.00 91.38 92 TYR A CA 1
ATOM 711 C C . TYR A 1 92 ? -23.848 -11.663 20.503 1.00 91.38 92 TYR A C 1
ATOM 713 O O . TYR A 1 92 ? -23.993 -12.850 20.221 1.00 91.38 92 TYR A O 1
ATOM 721 N N . GLN A 1 93 ? -24.883 -10.899 20.857 1.00 91.50 93 GLN A N 1
ATOM 722 C CA . GLN A 1 93 ? -26.267 -11.385 20.867 1.00 91.50 93 GLN A CA 1
ATOM 723 C C . GLN A 1 93 ? -26.746 -11.854 19.489 1.00 91.50 93 GLN A C 1
ATOM 725 O O . GLN A 1 93 ? -27.610 -12.722 19.425 1.00 91.50 93 GLN A O 1
ATOM 730 N N . GLY A 1 94 ? -26.189 -11.318 18.400 1.00 87.44 94 GLY A N 1
ATOM 731 C CA . GLY A 1 94 ? -26.466 -11.792 17.043 1.00 87.44 94 GLY A CA 1
ATOM 732 C C . GLY A 1 94 ? -25.888 -13.178 16.737 1.00 87.44 94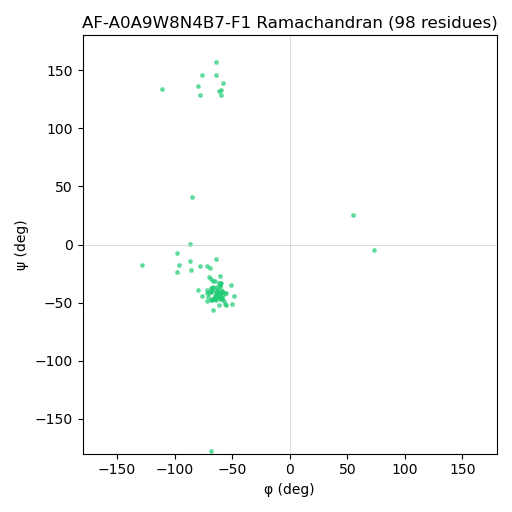 GLY A C 1
ATOM 733 O O . GLY A 1 94 ? -26.357 -13.840 15.814 1.00 87.44 94 GLY A O 1
ATOM 734 N N . TRP A 1 95 ? -24.892 -13.637 17.500 1.00 88.12 95 TRP A N 1
ATOM 735 C CA . TRP A 1 95 ? -24.235 -14.936 17.300 1.00 88.12 95 TRP A CA 1
ATOM 736 C C . TRP A 1 95 ? -24.786 -16.051 18.187 1.00 88.12 95 TRP A C 1
ATOM 738 O O . TRP A 1 95 ? -24.581 -17.225 17.881 1.00 88.12 95 TRP A O 1
ATOM 748 N N . TYR A 1 96 ? -25.495 -15.706 19.263 1.00 80.94 96 TYR A N 1
ATOM 749 C 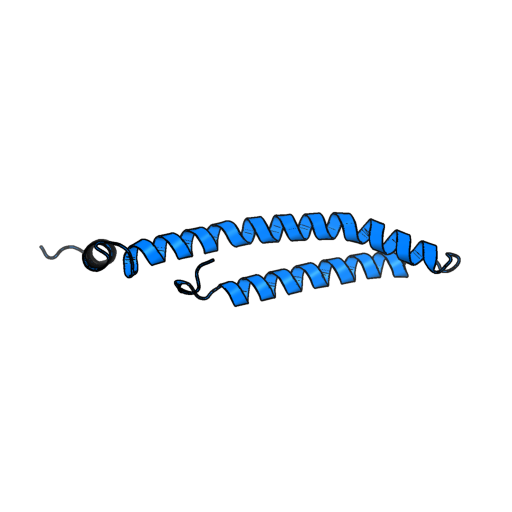CA . TYR A 1 96 ? -26.104 -16.680 20.163 1.00 80.94 96 TYR A CA 1
ATOM 750 C C . TYR A 1 96 ? -27.632 -16.648 20.047 1.00 80.94 96 TYR A C 1
ATOM 752 O O . TYR A 1 96 ? -28.224 -15.568 20.084 1.00 80.94 96 TYR A O 1
ATOM 760 N N . PRO A 1 97 ? -28.307 -17.808 19.946 1.00 69.19 97 PRO A N 1
ATOM 761 C CA . PRO A 1 97 ? -29.759 -17.844 20.037 1.00 69.19 97 PRO A CA 1
ATOM 762 C C . PRO A 1 97 ? -30.192 -17.286 21.396 1.00 69.19 97 PRO A C 1
ATOM 764 O O . PRO A 1 97 ? -29.623 -17.636 22.433 1.00 69.19 97 PRO A O 1
ATOM 767 N N . GLN A 1 98 ? -31.186 -16.397 21.384 1.00 67.25 98 GL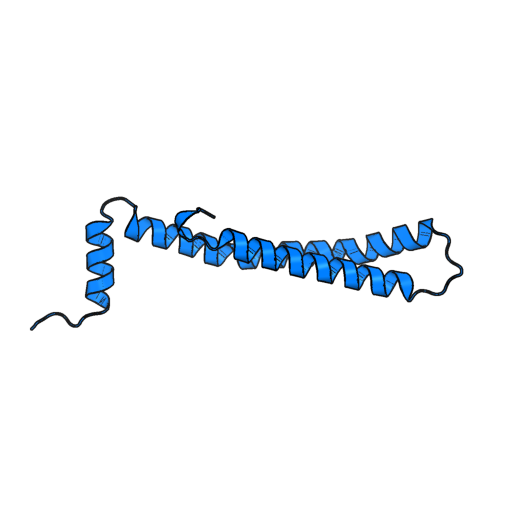N A N 1
ATOM 768 C CA . GLN A 1 98 ? -31.720 -15.820 22.614 1.00 67.25 98 GLN A CA 1
ATOM 769 C C . GLN A 1 98 ? -32.293 -16.946 23.488 1.00 67.25 98 GLN A C 1
ATOM 771 O O . GLN A 1 98 ? -33.017 -17.798 22.958 1.00 67.25 98 GLN A O 1
ATOM 776 N N . PRO A 1 99 ? -31.962 -16.995 24.792 1.00 65.38 99 PRO A N 1
ATOM 777 C CA . PRO A 1 99 ? -32.553 -17.978 25.688 1.00 65.38 99 PRO A CA 1
ATOM 778 C C . PRO A 1 99 ? -34.074 -17.787 25.708 1.00 65.38 99 PRO A C 1
ATOM 780 O O . PRO A 1 99 ? -34.555 -16.662 25.850 1.00 65.38 99 PRO A O 1
ATOM 783 N N . VAL A 1 100 ? -34.791 -18.894 25.492 1.00 60.12 100 VAL A N 1
ATOM 784 C CA . VAL A 1 100 ? -36.261 -18.974 25.448 1.00 60.12 100 VAL A CA 1
ATOM 785 C C . VAL A 1 100 ? -36.860 -18.737 26.828 1.00 60.12 100 VAL A C 1
ATOM 787 O 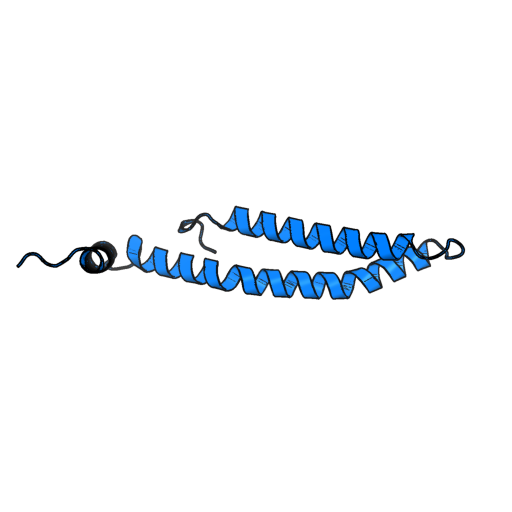O . VAL A 1 100 ? -36.298 -19.293 27.800 1.00 60.12 100 VAL A O 1
#

Foldseek 3Di:
DDCQLVCPVVLVVVLVVQLVVLLVVLLVVLVVPDPPDDPVVSVVSSCVSSVVSVVVSVVVSVVVVVVSVVVSVVVCCCCPNPVNVVSVVVVVCVVDPDDD

pLDDT: mean 88.67, std 10.16, range [58.47, 98.38]

Solvent-accessible surface area (backbone atoms only — not comparable to full-atom values): 5655 Å² total; per-residue (Å²): 120,67,76,88,61,62,52,66,63,59,53,52,53,51,48,52,51,50,51,50,51,35,52,50,54,18,46,54,60,41,68,70,54,74,90,84,64,54,76,70,52,44,54,52,48,26,48,66,49,29,54,63,40,50,56,47,47,53,52,52,48,54,61,63,48,46,59,61,36,50,52,33,48,54,53,41,46,32,71,72,32,85,65,12,73,58,46,45,50,55,56,54,53,75,76,44,83,76,87,130

InterPro domains:
  IPR036188 FAD/NAD(P)-binding domain superfamily [G3DSA:3.50.50.60] (1-92)

Organism: NCBI:txid114810